Protein AF-A0A9D6ACG7-F1 (afdb_monomer_lite)

Structure (mmCIF, N/CA/C/O backbone):
data_AF-A0A9D6ACG7-F1
#
_entry.id   AF-A0A9D6ACG7-F1
#
loop_
_atom_site.group_PDB
_atom_site.id
_atom_site.type_symbol
_atom_site.label_atom_id
_atom_site.label_alt_id
_atom_site.label_comp_id
_atom_site.label_asym_id
_atom_site.label_entity_id
_atom_site.label_seq_id
_atom_site.pdbx_PDB_ins_code
_atom_site.Cartn_x
_atom_site.Cartn_y
_atom_site.Cartn_z
_atom_site.occupancy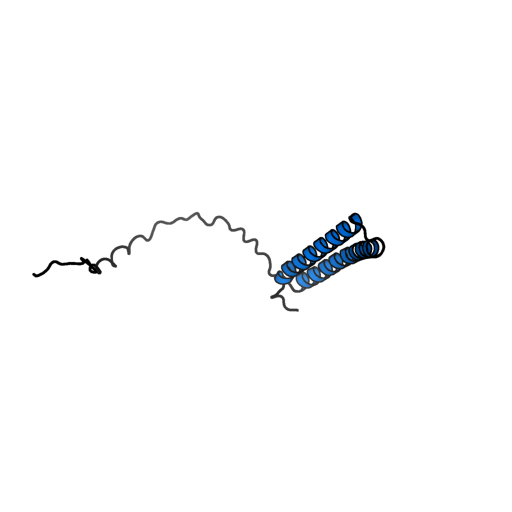
_atom_site.B_iso_or_equiv
_atom_site.auth_seq_id
_atom_site.auth_comp_id
_atom_site.auth_asym_id
_atom_site.auth_atom_id
_atom_site.pdbx_PDB_model_num
ATOM 1 N N . MET A 1 1 ? -29.390 -81.406 21.665 1.00 41.28 1 MET A N 1
ATOM 2 C CA . MET A 1 1 ? -28.465 -81.251 22.812 1.00 41.28 1 MET A CA 1
ATOM 3 C C . MET A 1 1 ? -28.147 -79.759 22.958 1.00 41.28 1 MET A C 1
ATOM 5 O O . MET A 1 1 ? -27.426 -79.223 22.140 1.00 41.28 1 MET A O 1
ATOM 9 N N . ARG A 1 2 ? -29.037 -78.987 23.598 1.00 39.97 2 ARG A N 1
ATOM 10 C CA . ARG A 1 2 ? -28.860 -78.341 24.919 1.00 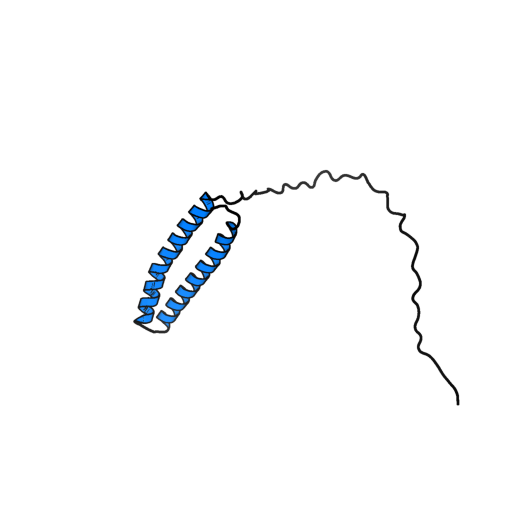39.97 2 ARG A CA 1
ATOM 11 C C . ARG A 1 2 ? -27.517 -77.602 25.125 1.00 39.97 2 ARG A C 1
ATOM 13 O O . ARG A 1 2 ? -26.528 -78.237 25.443 1.00 39.97 2 ARG A O 1
ATOM 20 N N . LEU A 1 3 ? -27.628 -76.263 25.071 1.00 39.66 3 LEU A N 1
ATOM 21 C CA . LEU A 1 3 ? -27.094 -75.232 25.989 1.00 39.66 3 LEU A CA 1
ATOM 22 C C . LEU A 1 3 ? -25.574 -75.112 26.204 1.00 39.66 3 LEU A C 1
ATOM 24 O O . LEU A 1 3 ? -24.979 -76.000 26.791 1.00 39.66 3 LEU A O 1
ATOM 28 N N . SER A 1 4 ? -25.032 -73.905 25.979 1.00 43.06 4 SER A N 1
ATOM 29 C CA . SER A 1 4 ? -24.487 -73.024 27.045 1.00 43.06 4 SER A CA 1
ATOM 30 C C . SER A 1 4 ? -24.052 -71.676 26.426 1.00 43.06 4 SER A C 1
ATOM 32 O O . SER A 1 4 ? -23.217 -71.677 25.535 1.00 43.06 4 SER A O 1
ATOM 34 N N . ARG A 1 5 ? -24.769 -70.550 26.619 1.00 48.09 5 ARG A N 1
ATOM 35 C CA . ARG A 1 5 ? -24.681 -69.553 27.726 1.00 48.09 5 ARG A CA 1
ATOM 36 C C . ARG A 1 5 ? -23.285 -68.905 27.827 1.00 48.09 5 ARG A C 1
ATOM 38 O O . ARG A 1 5 ? -22.304 -69.620 27.862 1.00 48.09 5 ARG A O 1
ATOM 45 N N . LYS A 1 6 ? -23.095 -67.593 27.985 1.00 43.31 6 LYS A N 1
ATOM 46 C CA . LYS A 1 6 ? -23.964 -66.421 28.175 1.00 43.31 6 LYS A CA 1
ATOM 47 C C . LYS A 1 6 ? -23.055 -65.188 28.018 1.00 43.31 6 LYS A C 1
ATOM 49 O O . LYS A 1 6 ? -21.943 -65.194 28.534 1.00 43.31 6 LYS A O 1
ATOM 54 N N . SER A 1 7 ? -23.567 -64.138 27.379 1.00 43.81 7 SER A N 1
ATOM 55 C CA . SER A 1 7 ? -23.065 -62.766 27.516 1.00 43.81 7 SER A CA 1
ATOM 56 C C . SER A 1 7 ? -23.215 -62.306 28.973 1.00 43.81 7 SER A C 1
ATOM 58 O O . SER A 1 7 ? -24.253 -62.565 29.592 1.00 43.81 7 SER A O 1
ATOM 60 N N . ALA A 1 8 ? -22.189 -61.660 29.527 1.00 44.25 8 ALA A N 1
ATOM 61 C CA . ALA A 1 8 ? -22.201 -61.104 30.875 1.00 44.25 8 ALA A CA 1
ATOM 62 C C . ALA A 1 8 ? -22.055 -59.579 30.809 1.00 44.25 8 ALA A C 1
ATOM 64 O O . ALA A 1 8 ? -20.957 -59.034 30.826 1.00 44.25 8 ALA A O 1
ATOM 65 N N . ALA A 1 9 ? -23.204 -58.906 30.756 1.00 46.22 9 ALA A N 1
ATOM 66 C CA . ALA A 1 9 ? -23.354 -57.524 31.183 1.00 46.22 9 ALA A CA 1
ATOM 67 C C . ALA A 1 9 ? -23.308 -57.453 32.723 1.00 46.22 9 ALA A C 1
ATOM 69 O O . ALA A 1 9 ? -23.928 -58.273 33.405 1.00 46.22 9 ALA A O 1
ATOM 70 N N . LYS A 1 10 ? -22.595 -56.467 33.276 1.00 40.97 10 LYS A N 1
ATOM 71 C CA . LYS A 1 10 ? -22.599 -56.097 34.703 1.00 40.97 10 LYS A CA 1
ATOM 72 C C . LYS A 1 10 ? -22.091 -54.651 34.792 1.00 40.97 10 LYS A C 1
ATOM 74 O O . LYS A 1 10 ? -21.072 -54.364 34.187 1.00 40.97 10 LYS A O 1
ATOM 79 N N . SER A 1 11 ? -22.671 -53.677 35.486 1.00 39.00 11 SER A N 1
ATOM 80 C CA . SER A 1 11 ? -23.894 -53.537 36.281 1.00 39.00 11 SER A CA 1
ATOM 81 C C . SER A 1 11 ? -24.020 -52.032 36.560 1.00 39.00 11 SER A C 1
ATOM 83 O O . SER A 1 11 ? -23.124 -51.463 37.179 1.00 39.00 11 SER A O 1
ATOM 85 N N . VAL A 1 12 ? -25.111 -51.393 36.136 1.00 49.72 12 VAL A N 1
ATOM 86 C CA . VAL A 1 12 ? -25.518 -50.061 36.618 1.00 49.72 12 VAL A CA 1
ATOM 87 C C . VAL A 1 12 ? -25.982 -50.214 38.066 1.00 49.72 12 VAL A C 1
ATOM 89 O O . VAL A 1 12 ? -26.816 -51.070 38.346 1.00 49.72 12 VAL A O 1
ATOM 92 N N . GLY A 1 13 ? -25.445 -49.417 38.990 1.00 44.84 13 GLY A N 1
ATOM 93 C CA . GLY A 1 13 ? -25.946 -49.383 40.366 1.00 44.84 13 GLY A CA 1
ATOM 94 C C . GLY A 1 13 ? -24.921 -48.911 41.386 1.00 44.84 13 GLY A C 1
ATOM 95 O O . GLY A 1 13 ? -24.256 -49.738 42.004 1.00 44.84 13 GLY A O 1
ATOM 96 N N . LYS A 1 14 ? -24.818 -47.588 41.561 1.00 39.62 14 LYS A N 1
ATOM 97 C CA . LYS A 1 14 ? -24.414 -46.912 42.809 1.00 39.62 14 LYS A CA 1
ATOM 98 C C . LYS A 1 14 ? -24.521 -45.394 42.627 1.00 39.62 14 LYS A C 1
ATOM 100 O O . LYS A 1 14 ? -23.540 -44.700 42.394 1.00 39.62 14 LYS A O 1
ATOM 105 N N . THR A 1 15 ? -25.742 -44.883 42.705 1.00 49.72 15 THR A N 1
ATOM 106 C CA . THR A 1 15 ? -26.009 -43.478 43.035 1.00 49.72 15 THR A CA 1
ATOM 107 C C . THR A 1 15 ? -26.336 -43.377 44.524 1.00 49.72 15 THR A C 1
ATOM 109 O O . THR A 1 15 ? -26.904 -44.316 45.078 1.00 49.72 15 THR A O 1
ATOM 112 N N . ALA A 1 16 ? -26.056 -42.205 45.101 1.00 49.69 16 ALA A N 1
ATOM 113 C CA . ALA A 1 16 ? -26.478 -41.706 46.417 1.00 49.69 16 ALA A CA 1
ATOM 114 C C . ALA A 1 16 ? -25.540 -41.979 47.609 1.00 49.69 16 ALA A C 1
ATOM 116 O O . ALA A 1 16 ? -25.670 -42.989 48.289 1.00 49.69 16 ALA A O 1
ATOM 117 N N . ALA A 1 17 ? -24.643 -41.020 47.889 1.00 42.75 17 ALA A N 1
ATOM 118 C CA . ALA A 1 17 ? -24.434 -40.428 49.223 1.00 42.75 17 ALA A CA 1
ATOM 119 C C . ALA A 1 17 ? -23.190 -39.514 49.231 1.00 42.75 17 ALA A C 1
ATOM 121 O O . ALA A 1 17 ? -22.074 -40.020 49.294 1.00 42.75 17 ALA A O 1
ATOM 122 N N . SER A 1 18 ? -23.382 -38.188 49.181 1.00 45.66 18 SER A N 1
ATOM 123 C CA . SER A 1 18 ? -22.551 -37.153 49.849 1.00 45.66 18 SER A CA 1
ATOM 124 C C . SER A 1 18 ? -22.696 -35.801 49.148 1.00 45.66 18 SER A C 1
ATOM 126 O O . SER A 1 18 ? -21.893 -35.450 48.292 1.00 45.66 18 SER A O 1
ATOM 128 N N . ILE A 1 19 ? -23.723 -35.030 49.519 1.00 55.53 19 ILE A N 1
ATOM 129 C CA . ILE A 1 19 ? -23.879 -33.615 49.120 1.00 55.53 19 ILE A CA 1
ATOM 130 C C . ILE A 1 19 ? -23.956 -32.701 50.365 1.00 55.53 19 ILE A C 1
ATOM 132 O O . ILE A 1 19 ? -24.560 -31.641 50.315 1.00 55.53 19 ILE A O 1
ATOM 136 N N . ILE A 1 20 ? -23.388 -33.079 51.523 1.00 55.44 20 ILE A N 1
ATOM 137 C CA . ILE A 1 20 ? -23.512 -32.259 52.757 1.00 55.44 20 ILE A CA 1
ATOM 138 C C . ILE A 1 20 ? -22.210 -32.195 53.576 1.00 55.44 20 ILE A C 1
ATOM 140 O O . ILE A 1 20 ? -22.240 -32.279 54.796 1.00 55.44 20 ILE A O 1
ATOM 144 N N . ALA A 1 21 ? -21.034 -32.076 52.953 1.00 50.38 21 ALA A N 1
ATOM 145 C CA . ALA A 1 21 ? -19.791 -32.107 53.739 1.00 50.38 21 ALA A CA 1
ATOM 146 C C . ALA A 1 21 ? -18.653 -31.197 53.265 1.00 50.38 21 ALA A C 1
ATOM 148 O O . ALA A 1 21 ? -17.500 -31.548 53.474 1.00 50.38 21 ALA A O 1
ATOM 149 N N . LEU A 1 22 ? -18.925 -30.029 52.670 1.00 44.31 22 LEU A N 1
ATOM 150 C CA . LEU A 1 22 ? -17.862 -29.020 52.518 1.00 44.31 22 LEU A CA 1
ATOM 151 C C . LEU A 1 22 ? -18.386 -27.574 52.536 1.00 44.31 22 LEU A C 1
ATOM 153 O O . LEU A 1 22 ? -17.997 -26.735 51.733 1.00 44.31 22 LEU A O 1
ATOM 157 N N . ALA A 1 23 ? -19.285 -27.286 53.477 1.00 54.16 23 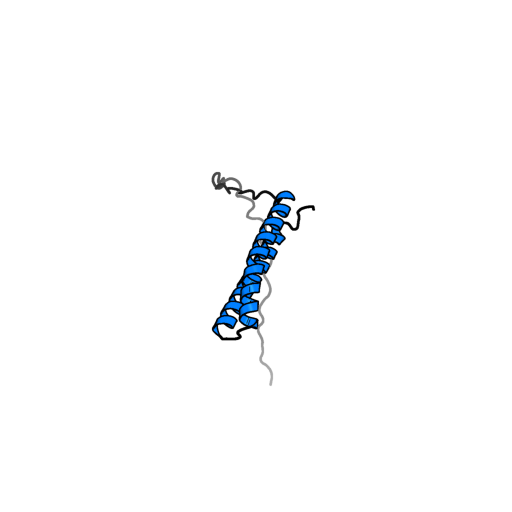ALA A N 1
ATOM 158 C CA . ALA A 1 23 ? -19.670 -25.930 53.864 1.00 54.16 23 ALA A CA 1
ATOM 159 C C . ALA A 1 23 ? -18.931 -25.540 55.156 1.00 54.16 23 ALA A C 1
ATOM 161 O O . ALA A 1 23 ? -19.542 -25.438 56.211 1.00 54.16 23 ALA A O 1
ATOM 162 N N . ALA A 1 24 ? -17.605 -25.409 55.087 1.00 53.97 24 ALA A N 1
ATOM 163 C CA . ALA A 1 24 ? -16.781 -24.755 56.106 1.00 53.97 24 ALA A CA 1
ATOM 164 C C . ALA A 1 24 ? -15.338 -24.674 55.597 1.00 53.97 24 ALA A C 1
ATOM 166 O O . ALA A 1 24 ? -14.635 -25.671 55.655 1.00 53.97 24 ALA A O 1
ATOM 167 N N . ILE A 1 25 ? -14.941 -23.519 55.057 1.00 57.34 25 ILE A N 1
ATOM 168 C CA . ILE A 1 25 ? -13.622 -22.860 55.166 1.00 57.34 25 ILE A CA 1
ATOM 169 C C . ILE A 1 25 ? -13.832 -21.495 54.489 1.00 57.34 25 ILE A C 1
ATOM 171 O O . ILE A 1 25 ? -13.574 -21.282 53.309 1.00 57.34 25 ILE A O 1
ATOM 175 N N . THR A 1 26 ? -14.414 -20.570 55.243 1.00 59.50 26 THR A N 1
ATOM 176 C CA . THR A 1 26 ? -14.279 -19.132 55.007 1.00 59.50 26 THR A CA 1
ATOM 177 C C . THR A 1 26 ? -13.419 -18.598 56.145 1.00 59.50 26 THR A C 1
ATOM 179 O O . THR A 1 26 ? -13.632 -19.010 57.282 1.00 59.50 26 THR A O 1
ATOM 182 N N . LEU A 1 27 ? -12.524 -17.658 55.827 1.00 54.34 27 LEU A N 1
ATOM 183 C CA . LEU A 1 27 ? -11.540 -16.968 56.683 1.00 54.34 27 LEU A CA 1
ATOM 184 C C . LEU A 1 27 ? -10.102 -17.520 56.631 1.00 54.34 27 LEU A C 1
ATOM 186 O O . LEU A 1 27 ? -9.548 -17.981 57.622 1.00 54.34 27 LEU A O 1
ATOM 190 N N . ALA A 1 28 ? -9.450 -17.333 55.483 1.00 50.06 28 ALA A N 1
ATOM 191 C CA . ALA A 1 28 ? -8.034 -16.969 55.448 1.00 50.06 28 ALA A CA 1
ATOM 192 C C . ALA A 1 28 ? -7.817 -16.024 54.258 1.00 50.06 28 ALA A C 1
ATOM 194 O O . ALA A 1 28 ? -7.976 -16.408 53.103 1.00 50.06 28 ALA A O 1
ATOM 195 N N . ALA A 1 29 ? -7.555 -14.754 54.556 1.00 50.50 29 ALA A N 1
ATOM 196 C CA . ALA A 1 29 ? -7.304 -13.719 53.567 1.00 50.50 29 ALA A CA 1
ATOM 197 C C . ALA A 1 29 ? -6.019 -13.997 52.770 1.00 50.50 29 ALA A C 1
ATOM 199 O O . ALA A 1 29 ? -5.005 -14.360 53.367 1.00 50.50 29 ALA A O 1
ATOM 200 N N . PRO A 1 30 ? -6.001 -13.637 51.479 1.00 50.12 30 PRO A N 1
ATOM 201 C CA . PRO A 1 30 ? -4.870 -12.945 50.908 1.00 50.12 30 PRO A CA 1
ATOM 202 C C . PRO A 1 30 ? -5.305 -11.502 50.635 1.00 50.12 30 PRO A C 1
ATOM 204 O O . PRO A 1 30 ? -5.838 -11.163 49.581 1.00 50.12 30 PRO A O 1
ATOM 207 N N . ALA A 1 31 ? -5.041 -10.622 51.603 1.00 55.03 31 ALA A N 1
ATOM 208 C CA . ALA A 1 31 ? -4.500 -9.326 51.216 1.00 55.03 31 ALA A CA 1
ATOM 209 C C . ALA A 1 31 ? -3.215 -9.618 50.412 1.00 55.03 31 ALA A C 1
ATOM 211 O O . ALA A 1 31 ? -2.518 -10.573 50.741 1.00 55.03 31 ALA A O 1
ATOM 212 N N . TYR A 1 32 ? -2.927 -8.832 49.372 1.00 55.47 32 TYR A N 1
ATOM 213 C CA . TYR A 1 32 ? -1.824 -9.005 48.404 1.00 55.47 32 TYR A CA 1
ATOM 214 C C . TYR A 1 32 ? -2.106 -9.928 47.204 1.00 55.47 32 TYR A C 1
ATOM 216 O O . TYR A 1 32 ? -1.461 -10.953 47.023 1.00 55.47 32 TYR A O 1
ATOM 224 N N . ALA A 1 33 ? -3.008 -9.504 46.316 1.00 51.03 33 ALA A N 1
ATOM 225 C CA . ALA A 1 33 ? -2.886 -9.773 44.876 1.00 51.03 33 ALA A CA 1
ATOM 226 C C . ALA A 1 33 ? -3.693 -8.763 44.037 1.00 51.03 33 ALA A C 1
ATOM 228 O O . ALA A 1 33 ? -4.337 -9.131 43.063 1.00 51.03 33 ALA A O 1
ATOM 229 N N . GLN A 1 34 ? -3.670 -7.475 44.397 1.00 49.78 34 GLN A N 1
ATOM 230 C CA . GLN A 1 34 ? -3.965 -6.425 43.420 1.00 49.78 34 GLN A CA 1
ATOM 231 C C . GLN A 1 34 ? -2.625 -5.916 42.899 1.00 49.78 34 GLN A C 1
ATOM 233 O O . GLN A 1 34 ? -2.188 -4.804 43.185 1.00 49.78 34 GLN A O 1
ATOM 238 N N . THR A 1 35 ? -1.923 -6.802 42.193 1.00 46.66 35 THR A N 1
ATOM 239 C CA . THR A 1 35 ? -0.894 -6.403 41.239 1.00 46.66 35 THR A CA 1
ATOM 240 C C . THR A 1 35 ? -1.591 -5.426 40.313 1.00 46.66 35 THR A C 1
ATOM 242 O O . THR A 1 35 ? -2.580 -5.794 39.681 1.00 46.66 35 THR A O 1
ATOM 245 N N . GLY A 1 36 ? -1.158 -4.167 40.341 1.00 49.94 36 GLY A N 1
ATOM 246 C CA . GLY A 1 36 ? -1.756 -3.106 39.555 1.00 49.94 36 GLY A CA 1
ATOM 247 C C . GLY A 1 36 ? -1.867 -3.549 38.107 1.00 49.94 36 GLY A C 1
ATOM 248 O O . GLY A 1 36 ? -0.881 -3.566 37.376 1.00 49.94 36 GLY A O 1
ATOM 249 N N . SER A 1 37 ? -3.083 -3.888 37.686 1.00 45.62 37 SER A N 1
ATOM 250 C CA . SER A 1 37 ? -3.462 -3.668 36.311 1.00 45.62 37 SER A CA 1
ATOM 251 C C . SER A 1 37 ? -3.366 -2.161 36.149 1.00 45.62 37 SER A C 1
ATOM 253 O O . SER A 1 37 ? -4.274 -1.434 36.560 1.00 45.62 37 SER A O 1
ATOM 255 N N . SER A 1 38 ? -2.244 -1.686 35.611 1.00 47.16 38 SER A N 1
ATOM 256 C CA . SER A 1 38 ? -2.255 -0.465 34.826 1.00 47.16 38 SER A CA 1
ATOM 257 C C . SER A 1 38 ? -3.308 -0.696 33.753 1.00 47.16 38 SER A C 1
ATOM 259 O O . SER A 1 38 ? -3.038 -1.260 32.697 1.00 47.16 38 SER A O 1
ATOM 261 N N . GLN A 1 39 ? -4.548 -0.352 34.094 1.00 45.31 39 GLN A N 1
ATOM 262 C CA . GLN A 1 39 ? -5.599 -0.045 33.156 1.00 45.31 39 GLN A CA 1
ATOM 263 C C . GLN A 1 39 ? -5.033 1.145 32.393 1.00 45.31 39 GLN A C 1
ATOM 265 O O . GLN A 1 39 ? -5.171 2.295 32.806 1.00 45.31 39 GLN A O 1
ATOM 270 N N . ASN A 1 40 ? -4.289 0.859 31.327 1.00 50.22 40 ASN A N 1
ATOM 271 C CA . ASN A 1 40 ? -4.186 1.808 30.248 1.00 50.22 40 ASN A CA 1
ATOM 272 C C . ASN A 1 40 ? -5.598 1.833 29.673 1.00 50.22 40 ASN A C 1
ATOM 274 O O . ASN A 1 40 ? -5.944 1.012 28.828 1.00 50.22 40 ASN A O 1
ATOM 278 N N . SER A 1 41 ? -6.456 2.657 30.271 1.00 53.72 41 SER A N 1
ATOM 279 C CA . SER A 1 41 ? -7.768 2.949 29.733 1.00 53.72 41 SER A CA 1
ATOM 280 C C . SER A 1 41 ? -7.501 3.639 28.406 1.00 53.72 41 SER A C 1
ATOM 282 O O . SER A 1 41 ? -7.308 4.853 28.373 1.00 53.72 41 SER A O 1
ATOM 284 N N . GLU A 1 42 ? -7.386 2.865 27.325 1.00 65.94 42 GLU A N 1
ATOM 285 C CA . GLU A 1 42 ? -7.500 3.419 25.985 1.00 65.94 42 GLU A CA 1
ATOM 286 C C . GLU A 1 42 ? -8.829 4.162 25.970 1.00 65.94 42 GLU A C 1
ATOM 288 O O . GLU A 1 42 ? -9.895 3.576 26.177 1.00 65.94 42 GLU A O 1
ATOM 293 N N . ALA A 1 43 ? -8.743 5.487 25.864 1.00 77.31 43 ALA A N 1
ATOM 294 C CA . ALA A 1 43 ? -9.919 6.321 25.778 1.00 77.31 43 ALA A CA 1
ATOM 295 C C . ALA A 1 43 ? -10.753 5.839 24.588 1.00 77.31 43 ALA A C 1
ATOM 297 O O . ALA A 1 43 ? -10.208 5.555 23.519 1.00 77.31 43 ALA A O 1
ATOM 298 N N . THR A 1 44 ? -12.069 5.733 24.781 1.00 87.81 44 THR A N 1
ATOM 299 C CA . THR A 1 44 ? -12.989 5.430 23.686 1.00 87.81 44 THR A CA 1
ATOM 300 C C . THR A 1 44 ? -12.739 6.425 22.548 1.00 87.81 44 THR A C 1
ATOM 302 O O . THR A 1 44 ? -12.771 7.630 22.816 1.00 87.81 44 THR A O 1
ATOM 305 N N . PRO A 1 45 ? -12.491 5.961 21.307 1.00 92.31 45 PRO A N 1
ATOM 306 C CA . PRO A 1 45 ? -12.231 6.848 20.181 1.00 92.31 45 PRO A CA 1
ATOM 307 C C . PRO A 1 45 ? -13.341 7.885 20.005 1.00 92.31 45 PRO A C 1
ATOM 309 O O . PRO A 1 45 ? -14.525 7.571 20.138 1.00 92.31 45 PRO A O 1
ATOM 312 N N . THR A 1 46 ? -12.964 9.125 19.709 1.00 94.88 46 THR A N 1
ATOM 313 C CA . THR A 1 46 ? -13.904 10.234 19.515 1.00 94.88 46 THR A CA 1
ATOM 314 C C . THR A 1 46 ? -14.197 10.485 18.033 1.00 94.88 46 THR A C 1
ATOM 316 O O . THR A 1 46 ? -13.511 9.983 17.139 1.00 94.88 46 THR A O 1
ATOM 319 N N . ALA A 1 47 ? -15.202 11.321 17.752 1.00 95.12 47 ALA A N 1
ATOM 320 C CA . ALA A 1 47 ? -15.489 11.789 16.392 1.00 95.12 47 ALA A CA 1
ATOM 321 C C . ALA A 1 47 ? -14.331 12.603 15.788 1.00 95.12 47 ALA A C 1
ATOM 323 O O . ALA A 1 47 ? -14.136 12.596 14.573 1.00 95.12 47 ALA A O 1
ATOM 324 N N . GLU A 1 48 ? -13.549 13.300 16.615 1.00 95.62 48 GLU A N 1
ATOM 325 C CA . GLU A 1 48 ? -12.360 14.023 16.159 1.00 95.62 48 GLU A CA 1
ATOM 326 C C . GLU A 1 48 ? -11.232 13.056 15.780 1.00 95.62 48 GLU A C 1
ATOM 328 O O . GLU A 1 48 ? -10.629 13.214 14.717 1.00 95.62 48 GLU A O 1
ATOM 333 N N . ASP A 1 49 ? -11.022 11.997 16.570 1.00 95.44 49 ASP A N 1
ATOM 334 C CA . ASP A 1 49 ? -10.049 10.946 16.250 1.00 95.44 49 ASP A CA 1
ATOM 335 C C . ASP A 1 49 ? -10.393 10.240 14.934 1.00 95.44 49 ASP A C 1
ATOM 337 O O . ASP A 1 49 ? -9.508 9.995 14.116 1.00 95.44 49 ASP A O 1
ATOM 341 N N . ALA A 1 50 ? -11.679 9.960 14.697 1.00 96.62 50 ALA A N 1
ATOM 342 C CA . ALA A 1 50 ? -12.146 9.362 13.449 1.00 96.62 50 ALA A CA 1
ATOM 343 C C . ALA A 1 50 ? -11.876 10.276 12.240 1.00 96.62 50 ALA A C 1
ATOM 345 O O . ALA A 1 50 ? -11.364 9.820 11.217 1.00 96.62 50 ALA A O 1
ATOM 346 N N . LYS A 1 51 ? -12.156 11.583 12.357 1.00 96.88 51 LYS A N 1
ATOM 347 C CA . LYS A 1 51 ? -11.867 12.570 11.297 1.00 96.88 51 LYS A CA 1
ATOM 348 C C . LYS A 1 51 ? -10.375 12.659 11.001 1.00 96.88 51 LYS A C 1
ATOM 350 O O . LYS A 1 51 ? -9.981 12.695 9.836 1.00 96.88 51 LYS A O 1
ATOM 355 N N . LYS A 1 52 ? -9.547 12.669 12.046 1.00 97.50 52 LYS A N 1
ATOM 356 C CA . LYS A 1 52 ? -8.091 12.675 11.910 1.00 97.50 52 LYS A CA 1
ATOM 357 C C . LYS A 1 52 ? -7.593 11.409 11.214 1.00 97.50 52 LYS A C 1
ATOM 359 O O . LYS A 1 52 ? -6.816 11.511 10.270 1.00 97.50 52 LYS A O 1
ATOM 364 N N . PHE A 1 53 ? -8.087 10.242 11.625 1.00 97.50 53 PHE A N 1
ATOM 365 C CA . PHE A 1 53 ? -7.765 8.966 10.991 1.00 97.50 53 PHE A CA 1
ATOM 366 C C . PHE A 1 53 ? -8.094 8.964 9.495 1.00 97.50 53 PHE A C 1
ATOM 368 O O . PHE A 1 53 ? -7.254 8.553 8.692 1.00 97.50 53 PHE A O 1
ATOM 375 N N . VAL A 1 54 ? -9.281 9.448 9.110 1.00 97.81 54 VAL A N 1
ATOM 376 C CA . VAL A 1 54 ? -9.675 9.550 7.696 1.00 97.81 54 VAL A CA 1
ATOM 377 C C . VAL A 1 54 ? -8.698 10.443 6.938 1.00 97.81 54 VAL A C 1
ATOM 379 O O . VAL A 1 54 ? -8.115 9.994 5.956 1.00 97.81 54 VAL A O 1
ATOM 382 N N . ALA A 1 55 ? -8.439 11.657 7.432 1.00 98.56 55 ALA A N 1
ATOM 383 C CA . ALA A 1 55 ? -7.547 12.603 6.765 1.00 98.56 55 ALA A CA 1
ATOM 384 C C . ALA A 1 55 ? -6.116 12.056 6.589 1.00 98.56 55 ALA A C 1
ATOM 386 O O . ALA A 1 55 ? -5.505 12.207 5.529 1.00 98.56 55 ALA A O 1
ATOM 387 N N . GLU A 1 56 ? -5.570 11.394 7.612 1.00 98.31 56 GLU A N 1
ATOM 388 C CA . GLU A 1 56 ? -4.235 10.790 7.554 1.00 98.31 56 GLU A CA 1
ATOM 389 C C . GLU A 1 56 ? -4.186 9.583 6.607 1.00 98.31 56 GLU A C 1
ATOM 391 O O . GLU A 1 56 ? -3.233 9.436 5.834 1.00 98.31 56 GLU A O 1
ATOM 396 N N . THR A 1 57 ? -5.222 8.739 6.629 1.00 98.56 57 THR A N 1
ATOM 397 C CA . THR A 1 57 ? -5.329 7.556 5.764 1.00 98.56 57 THR A CA 1
ATOM 398 C C . THR A 1 57 ? -5.468 7.956 4.303 1.00 98.56 57 THR A C 1
ATOM 400 O O . THR A 1 57 ? -4.739 7.432 3.461 1.00 98.56 57 THR A O 1
ATOM 403 N N . GLU A 1 58 ? -6.339 8.919 3.999 1.00 98.38 58 GLU A N 1
ATOM 404 C CA . GLU A 1 58 ? -6.518 9.462 2.652 1.00 98.38 58 GLU A CA 1
ATOM 405 C C . GLU A 1 58 ? -5.219 10.061 2.125 1.00 98.38 58 GLU A C 1
ATOM 407 O O . GLU A 1 58 ? -4.808 9.743 1.010 1.00 98.38 58 GLU A O 1
ATOM 412 N N . LYS A 1 59 ? -4.516 10.856 2.942 1.00 98.50 59 LYS A N 1
ATOM 413 C CA . LYS A 1 59 ? -3.219 11.410 2.550 1.00 98.50 59 LYS A CA 1
ATOM 414 C C . LYS A 1 59 ? -2.215 10.302 2.219 1.00 98.50 59 LYS A C 1
ATOM 416 O O . LYS A 1 59 ? -1.559 10.357 1.182 1.00 98.50 59 LYS A O 1
ATOM 421 N N . LYS A 1 60 ? -2.089 9.291 3.081 1.00 98.12 60 LYS A N 1
ATOM 422 C CA . LYS A 1 60 ? -1.144 8.185 2.877 1.00 98.12 60 LYS A CA 1
ATOM 423 C C . LYS A 1 60 ? -1.481 7.365 1.629 1.00 98.12 60 LYS A C 1
ATOM 425 O O . LYS A 1 60 ? -0.581 7.028 0.861 1.00 98.12 60 LYS A O 1
ATOM 430 N N . MET A 1 61 ? -2.760 7.053 1.425 1.00 98.25 61 MET A N 1
ATOM 431 C CA . MET A 1 61 ? -3.229 6.333 0.240 1.00 98.25 61 MET A CA 1
ATOM 432 C C . MET A 1 61 ? -3.030 7.151 -1.032 1.00 98.25 61 MET A C 1
ATOM 434 O O . MET A 1 61 ? -2.653 6.588 -2.057 1.00 98.25 61 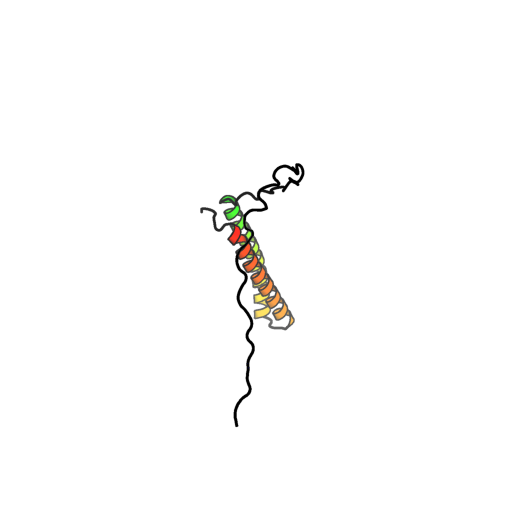MET A O 1
ATOM 438 N N . PHE A 1 62 ? -3.224 8.469 -0.966 1.00 98.44 62 PHE A N 1
ATOM 439 C CA . PHE A 1 62 ? -2.954 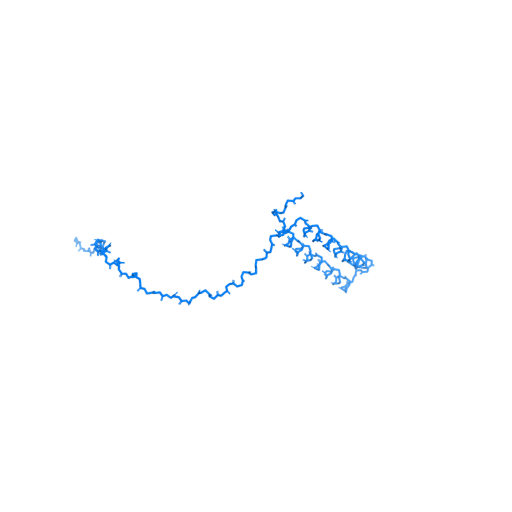9.365 -2.080 1.00 98.44 62 PHE A CA 1
ATOM 440 C C . PHE A 1 62 ? -1.469 9.363 -2.454 1.00 98.44 62 PHE A C 1
ATOM 442 O O . PHE A 1 62 ? -1.146 9.109 -3.615 1.00 98.44 62 PHE A O 1
ATOM 449 N N . ASP A 1 63 ? -0.576 9.561 -1.480 1.00 98.06 63 ASP A N 1
ATOM 450 C CA . ASP A 1 63 ? 0.875 9.559 -1.704 1.00 98.06 63 ASP A CA 1
ATOM 451 C C . ASP A 1 63 ? 1.327 8.234 -2.353 1.00 98.06 63 ASP A C 1
ATOM 453 O O . ASP A 1 63 ? 2.009 8.239 -3.377 1.00 98.06 63 ASP A O 1
ATOM 457 N N . TYR A 1 64 ? 0.854 7.095 -1.830 1.00 98.56 64 TYR A N 1
ATOM 458 C CA . TYR A 1 64 ? 1.084 5.780 -2.438 1.00 98.56 64 TYR A CA 1
ATOM 459 C C . TYR A 1 64 ? 0.528 5.682 -3.867 1.00 98.56 64 TYR A C 1
ATOM 461 O O . TYR A 1 64 ? 1.207 5.171 -4.757 1.00 98.56 64 TYR A O 1
ATOM 469 N N . SER A 1 65 ? -0.696 6.164 -4.107 1.00 98.56 65 SER A N 1
ATOM 470 C CA . SER A 1 65 ? -1.371 6.011 -5.401 1.00 98.56 65 SER A CA 1
ATOM 471 C C . SER A 1 65 ? -0.611 6.682 -6.543 1.00 98.56 65 SER A C 1
ATOM 473 O O . SER A 1 65 ? -0.594 6.155 -7.657 1.00 98.56 65 SER A O 1
ATOM 475 N N . VAL A 1 66 ? 0.057 7.808 -6.274 1.00 98.50 66 VAL A N 1
ATOM 476 C CA . VAL A 1 66 ? 0.857 8.532 -7.266 1.00 98.50 66 VAL A CA 1
ATOM 477 C C . VAL A 1 66 ? 2.051 7.688 -7.705 1.00 98.50 66 VAL A C 1
ATOM 479 O O . VAL A 1 66 ? 2.288 7.529 -8.905 1.00 98.50 66 VAL A O 1
ATOM 482 N N . ASP A 1 67 ? 2.780 7.107 -6.754 1.00 98.06 67 ASP A N 1
ATOM 483 C CA . ASP A 1 67 ? 3.953 6.287 -7.055 1.00 98.06 67 ASP A CA 1
ATOM 484 C C . ASP A 1 67 ? 3.568 4.938 -7.666 1.00 98.06 67 ASP A C 1
ATOM 486 O O . ASP A 1 67 ? 4.140 4.541 -8.683 1.00 98.06 67 ASP A O 1
ATOM 490 N N . ALA A 1 68 ? 2.531 4.283 -7.139 1.00 98.81 68 ALA A N 1
ATOM 491 C CA . ALA A 1 68 ? 1.988 3.061 -7.722 1.00 98.81 68 ALA A CA 1
ATOM 492 C C . ALA A 1 68 ? 1.540 3.284 -9.175 1.00 98.81 68 ALA A C 1
ATOM 494 O O . ALA A 1 68 ? 1.868 2.486 -10.050 1.00 98.81 68 ALA A O 1
ATOM 495 N N . SER A 1 69 ? 0.866 4.402 -9.469 1.00 98.81 69 SER A N 1
ATOM 496 C CA . SER A 1 69 ? 0.435 4.738 -10.834 1.00 98.81 69 SER A CA 1
ATOM 497 C C . SER A 1 69 ? 1.612 4.888 -11.797 1.00 98.81 69 SER A C 1
ATOM 499 O O . SER A 1 69 ? 1.531 4.444 -12.940 1.00 98.81 69 SER A O 1
ATOM 501 N N . ARG A 1 70 ? 2.730 5.470 -11.344 1.00 98.69 70 ARG A N 1
ATOM 502 C CA . ARG A 1 70 ? 3.957 5.564 -12.152 1.00 98.69 70 ARG A CA 1
ATOM 503 C C . ARG A 1 70 ? 4.536 4.183 -12.439 1.00 98.69 70 ARG A C 1
ATOM 505 O O . ARG A 1 70 ? 4.896 3.916 -13.582 1.00 98.69 70 ARG A O 1
ATOM 512 N N . VAL A 1 71 ? 4.590 3.305 -11.437 1.00 98.81 71 VAL A N 1
ATOM 513 C CA . VAL A 1 71 ? 5.063 1.921 -11.605 1.00 98.81 71 VAL A CA 1
ATOM 514 C C . VAL A 1 71 ? 4.187 1.168 -12.606 1.00 98.81 71 VAL A C 1
ATOM 516 O O . VAL A 1 71 ? 4.712 0.591 -13.557 1.00 98.81 71 VAL A O 1
ATOM 519 N N . TYR A 1 72 ? 2.862 1.228 -12.453 1.00 98.81 72 TYR A N 1
ATOM 520 C CA . TYR A 1 72 ? 1.936 0.570 -13.376 1.00 98.81 72 TYR A CA 1
ATOM 521 C C . TYR A 1 72 ? 2.016 1.135 -14.793 1.00 98.81 72 TYR A C 1
ATOM 523 O O . TYR A 1 72 ? 1.947 0.372 -15.755 1.00 98.81 72 TYR A O 1
ATOM 531 N N . TRP A 1 73 ? 2.208 2.446 -14.947 1.00 98.75 73 TRP A N 1
ATOM 532 C CA . TRP A 1 73 ? 2.420 3.054 -16.259 1.00 98.75 73 TRP A CA 1
ATOM 533 C C . TRP A 1 73 ? 3.711 2.559 -16.923 1.00 98.75 73 TRP A C 1
ATOM 535 O O . TRP A 1 73 ? 3.705 2.195 -18.100 1.00 98.75 73 TRP A O 1
ATOM 545 N N . ILE A 1 74 ? 4.817 2.507 -16.172 1.00 98.81 74 ILE A N 1
ATOM 546 C CA . ILE A 1 74 ? 6.097 1.984 -16.670 1.00 98.81 74 ILE A CA 1
ATOM 547 C C . ILE A 1 74 ? 5.934 0.526 -17.098 1.00 98.81 74 ILE A C 1
ATOM 549 O O . ILE A 1 74 ? 6.304 0.185 -18.214 1.00 98.81 74 ILE A O 1
ATOM 553 N N . ASN A 1 75 ? 5.320 -0.315 -16.267 1.00 98.81 75 ASN A N 1
ATOM 554 C CA . ASN A 1 75 ? 5.058 -1.707 -16.621 1.00 98.81 75 ASN A CA 1
ATOM 555 C C . ASN A 1 75 ? 4.163 -1.837 -17.868 1.00 98.81 75 ASN A C 1
ATOM 557 O O . ASN A 1 75 ? 4.493 -2.585 -18.781 1.00 98.81 75 ASN A O 1
ATOM 561 N N . SER A 1 76 ? 3.108 -1.023 -17.979 1.00 98.56 76 SER A N 1
ATOM 562 C CA . SER A 1 76 ? 2.201 -1.024 -19.141 1.00 98.56 76 SER A CA 1
ATOM 563 C C . SER A 1 76 ? 2.876 -0.590 -20.449 1.00 98.56 76 SER A C 1
ATOM 565 O O . SER A 1 76 ? 2.384 -0.907 -21.529 1.00 98.56 76 SER A O 1
ATOM 567 N N . THR A 1 77 ? 3.980 0.157 -20.369 1.00 98.38 77 THR A N 1
ATOM 568 C CA . THR A 1 77 ? 4.741 0.635 -21.537 1.00 98.38 77 THR A CA 1
ATOM 569 C C . THR A 1 77 ? 5.996 -0.196 -21.814 1.00 98.38 77 THR A C 1
ATOM 571 O O . THR A 1 77 ? 6.472 -0.217 -22.948 1.00 98.38 77 THR A O 1
ATOM 574 N N . TYR A 1 78 ? 6.488 -0.926 -20.811 1.00 98.00 78 TYR A N 1
ATOM 575 C CA . TYR A 1 78 ? 7.652 -1.804 -20.868 1.00 98.00 78 TYR A CA 1
ATOM 576 C C . TYR A 1 78 ? 7.369 -3.077 -20.073 1.00 98.00 78 TYR A C 1
ATOM 578 O O . TYR A 1 78 ? 7.727 -3.163 -18.902 1.00 98.00 78 TYR A O 1
ATOM 586 N N . ILE A 1 79 ? 6.740 -4.068 -20.703 1.00 98.12 79 ILE A N 1
ATOM 587 C CA . ILE A 1 79 ? 6.416 -5.347 -20.058 1.00 98.12 79 ILE A CA 1
ATOM 588 C C . ILE A 1 79 ? 7.674 -6.223 -20.059 1.00 98.12 79 ILE A C 1
ATOM 590 O O . ILE A 1 79 ? 8.058 -6.775 -21.092 1.00 98.12 79 ILE A O 1
ATOM 594 N N . THR A 1 80 ? 8.341 -6.298 -18.910 1.00 98.69 80 THR A N 1
ATOM 595 C CA . THR A 1 80 ? 9.528 -7.124 -18.660 1.00 98.69 80 THR A CA 1
ATOM 596 C C . THR A 1 80 ? 9.409 -7.771 -17.284 1.00 98.69 80 THR A C 1
ATOM 598 O O . THR A 1 80 ? 8.676 -7.269 -16.434 1.00 98.69 80 THR A O 1
ATOM 601 N N . ASP A 1 81 ? 10.180 -8.830 -17.026 1.00 98.75 81 ASP A N 1
ATOM 602 C CA . ASP A 1 81 ? 10.186 -9.501 -15.717 1.00 98.75 81 ASP A CA 1
ATOM 603 C C . ASP A 1 81 ? 10.451 -8.518 -14.558 1.00 98.75 81 ASP A C 1
ATOM 605 O O . ASP A 1 81 ? 9.804 -8.586 -13.511 1.00 98.75 81 ASP A O 1
ATOM 609 N N . ASP A 1 82 ? 11.359 -7.557 -14.757 1.00 98.69 82 ASP A N 1
ATOM 610 C CA . ASP A 1 82 ? 11.696 -6.550 -13.748 1.00 98.69 82 ASP A CA 1
ATOM 611 C C . ASP A 1 82 ? 10.534 -5.580 -13.480 1.00 98.69 82 ASP A C 1
ATOM 613 O O . ASP A 1 82 ? 10.244 -5.257 -12.324 1.00 98.69 82 ASP A O 1
ATOM 617 N N . THR A 1 83 ? 9.848 -5.094 -14.522 1.00 98.75 83 THR A N 1
ATOM 618 C CA . THR A 1 83 ? 8.729 -4.157 -14.334 1.00 98.75 83 THR A CA 1
ATOM 619 C C . THR A 1 83 ? 7.477 -4.866 -13.826 1.00 98.75 83 THR A C 1
ATOM 621 O O . THR A 1 83 ? 6.752 -4.273 -13.026 1.00 98.75 83 THR A O 1
ATOM 624 N N . ASP A 1 84 ? 7.254 -6.126 -14.211 1.00 98.75 84 ASP A N 1
ATOM 625 C CA . ASP A 1 84 ? 6.201 -6.983 -13.657 1.00 98.75 84 ASP A CA 1
ATOM 626 C C . ASP A 1 84 ? 6.434 -7.217 -12.160 1.00 98.75 84 ASP A C 1
ATOM 628 O O . ASP A 1 84 ? 5.509 -7.080 -11.357 1.00 98.75 84 ASP A O 1
ATOM 632 N N . ALA A 1 85 ? 7.678 -7.485 -11.744 1.00 98.81 85 ALA A N 1
ATOM 633 C CA . ALA A 1 85 ? 8.026 -7.637 -10.333 1.00 98.81 85 ALA A CA 1
ATOM 634 C C . ALA A 1 85 ? 7.786 -6.346 -9.528 1.00 98.81 85 ALA A C 1
ATOM 636 O O . ALA A 1 85 ? 7.260 -6.393 -8.411 1.00 98.81 85 ALA A O 1
ATOM 637 N N . LEU A 1 86 ? 8.129 -5.181 -10.090 1.00 98.81 86 LEU A N 1
ATOM 638 C CA . LEU A 1 86 ? 7.856 -3.886 -9.459 1.00 98.81 86 LEU A CA 1
ATOM 639 C C . LEU A 1 86 ? 6.352 -3.600 -9.356 1.00 98.81 86 LEU A C 1
ATOM 641 O O . LEU A 1 86 ? 5.890 -3.173 -8.297 1.00 98.81 86 LEU A O 1
ATOM 645 N N . ALA A 1 87 ? 5.582 -3.865 -10.414 1.00 98.81 87 ALA A N 1
ATOM 646 C CA . ALA A 1 87 ? 4.130 -3.703 -10.413 1.00 98.81 87 ALA A CA 1
ATOM 647 C C . ALA A 1 87 ? 3.457 -4.643 -9.403 1.00 98.81 87 ALA A C 1
ATOM 649 O O . ALA A 1 87 ? 2.611 -4.207 -8.619 1.00 98.81 87 ALA A O 1
ATOM 650 N N . ALA A 1 88 ? 3.888 -5.905 -9.341 1.00 98.81 88 ALA A N 1
ATOM 651 C CA . ALA A 1 88 ? 3.411 -6.869 -8.356 1.00 98.81 88 ALA A CA 1
ATOM 652 C C . ALA A 1 88 ? 3.709 -6.413 -6.920 1.00 98.81 88 ALA A C 1
ATOM 654 O O . ALA A 1 88 ? 2.832 -6.473 -6.055 1.00 98.81 88 ALA A O 1
ATOM 655 N N . LYS A 1 89 ? 4.919 -5.898 -6.665 1.00 98.75 89 LYS A N 1
ATOM 656 C CA . LYS A 1 89 ? 5.284 -5.324 -5.365 1.00 98.75 89 LYS A CA 1
ATOM 657 C C . LYS A 1 89 ? 4.384 -4.140 -5.001 1.00 98.75 89 LYS A C 1
ATOM 659 O O . LYS A 1 89 ? 3.838 -4.121 -3.899 1.00 98.75 89 LYS A O 1
ATOM 664 N N . ALA A 1 90 ? 4.182 -3.194 -5.919 1.00 98.75 90 ALA A N 1
ATOM 665 C CA . ALA A 1 90 ? 3.295 -2.055 -5.694 1.00 98.75 90 ALA A CA 1
ATOM 666 C C . ALA A 1 90 ? 1.860 -2.514 -5.380 1.00 98.75 90 ALA A C 1
ATOM 668 O O . ALA A 1 90 ? 1.237 -1.993 -4.455 1.00 98.75 90 ALA A O 1
ATOM 669 N N . GLY A 1 91 ? 1.341 -3.524 -6.084 1.00 98.75 91 GLY A N 1
ATOM 670 C CA . GLY A 1 91 ? 0.024 -4.109 -5.811 1.00 98.75 91 GLY A CA 1
ATOM 671 C C . GLY A 1 91 ? -0.082 -4.781 -4.440 1.00 98.75 91 GLY A C 1
ATOM 672 O O . GLY A 1 91 ? -1.086 -4.610 -3.739 1.00 98.75 91 GLY A O 1
ATOM 673 N N . ALA A 1 92 ? 0.964 -5.492 -4.014 1.00 98.81 92 ALA A N 1
ATOM 674 C CA . ALA A 1 92 ? 1.029 -6.094 -2.684 1.00 98.81 92 ALA A CA 1
ATOM 675 C C . ALA A 1 92 ? 1.034 -5.031 -1.571 1.00 98.81 92 ALA A C 1
ATOM 677 O O . ALA A 1 92 ? 0.313 -5.164 -0.577 1.00 98.81 92 ALA A O 1
ATOM 678 N N . GLU A 1 93 ? 1.794 -3.949 -1.750 1.00 98.62 93 GLU A N 1
ATOM 679 C CA . GLU A 1 93 ? 1.824 -2.814 -0.820 1.00 98.62 93 GLU A CA 1
ATOM 680 C C . GLU A 1 93 ? 0.453 -2.132 -0.713 1.00 98.62 93 GLU A C 1
ATOM 682 O O . GLU A 1 93 ? -0.029 -1.896 0.396 1.00 98.62 93 GLU A O 1
ATOM 687 N N . GLY A 1 94 ? -0.222 -1.893 -1.843 1.00 98.56 94 GLY A N 1
ATOM 688 C CA . GLY A 1 94 ? -1.566 -1.307 -1.867 1.00 98.56 94 GLY A CA 1
ATOM 689 C C . GLY A 1 94 ? -2.609 -2.180 -1.179 1.00 98.56 94 GLY A C 1
ATOM 690 O O . GLY A 1 94 ? -3.402 -1.688 -0.377 1.00 98.56 94 GLY A O 1
ATOM 691 N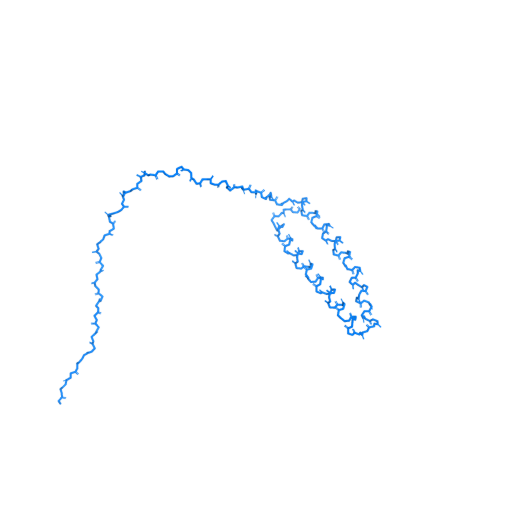 N . THR A 1 95 ? -2.566 -3.492 -1.423 1.00 98.69 95 THR A N 1
ATOM 692 C CA . THR A 1 95 ? -3.451 -4.458 -0.752 1.00 98.69 95 THR A CA 1
ATOM 693 C C . THR A 1 95 ? -3.225 -4.447 0.757 1.00 98.69 95 THR A C 1
ATOM 695 O O . THR A 1 95 ? -4.178 -4.370 1.531 1.00 98.69 95 THR A O 1
ATOM 698 N N . THR A 1 96 ? -1.960 -4.460 1.185 1.00 98.56 96 THR A N 1
ATOM 699 C CA . THR A 1 96 ? -1.592 -4.389 2.605 1.00 98.56 96 THR A CA 1
ATOM 700 C C . THR A 1 96 ? -2.106 -3.098 3.240 1.00 98.56 96 THR A C 1
ATOM 702 O O . THR A 1 96 ? -2.695 -3.132 4.319 1.00 98.56 96 THR A O 1
ATOM 705 N N . MET A 1 97 ? -1.941 -1.961 2.557 1.00 98.25 97 MET A N 1
ATOM 706 C CA . MET A 1 97 ? -2.424 -0.666 3.031 1.00 98.25 97 MET A CA 1
ATOM 707 C C . MET A 1 97 ? -3.948 -0.638 3.177 1.00 98.25 97 MET A C 1
ATOM 709 O O . MET A 1 97 ? -4.445 -0.163 4.195 1.00 98.25 97 MET A O 1
ATOM 713 N N . ALA A 1 98 ? -4.684 -1.170 2.199 1.00 98.19 98 ALA A N 1
ATOM 714 C CA . ALA A 1 98 ? -6.142 -1.229 2.237 1.00 98.19 98 ALA A CA 1
ATOM 715 C C . ALA A 1 98 ? -6.658 -2.118 3.379 1.00 98.19 98 ALA A C 1
ATOM 717 O O . ALA A 1 98 ? -7.562 -1.717 4.112 1.00 98.19 98 ALA A O 1
ATOM 718 N N . VAL A 1 99 ? -6.057 -3.296 3.576 1.00 98.62 99 VAL A N 1
ATOM 719 C CA . VAL A 1 99 ? -6.411 -4.197 4.684 1.00 98.62 99 VAL A CA 1
ATOM 720 C C . VAL A 1 99 ? -6.126 -3.537 6.030 1.00 98.62 99 VAL A C 1
ATOM 722 O O . VAL A 1 99 ? -6.980 -3.561 6.915 1.00 98.62 99 VAL A O 1
ATOM 725 N N . GLN A 1 100 ? -4.960 -2.906 6.180 1.00 98.44 100 GLN A N 1
ATOM 726 C CA . GLN A 1 100 ? -4.606 -2.214 7.415 1.00 98.44 100 GLN A CA 1
ATOM 727 C C . GLN A 1 100 ? -5.571 -1.058 7.705 1.00 98.44 100 GLN A C 1
ATOM 729 O O . GLN A 1 100 ? -6.074 -0.950 8.820 1.00 98.44 100 GLN A O 1
ATOM 734 N N . ALA A 1 101 ? -5.907 -0.254 6.693 1.00 98.31 101 ALA A N 1
ATOM 735 C CA . ALA A 1 101 ? -6.889 0.816 6.830 1.00 98.31 101 ALA A CA 1
ATOM 736 C C . ALA A 1 101 ? -8.273 0.288 7.237 1.00 98.31 101 ALA A C 1
ATOM 738 O O . ALA A 1 101 ? -8.926 0.900 8.074 1.00 98.31 101 ALA A O 1
ATOM 739 N N . ALA A 1 102 ? -8.714 -0.860 6.713 1.00 98.44 102 ALA A N 1
ATOM 740 C CA . ALA A 1 102 ? -9.976 -1.478 7.124 1.00 98.44 102 ALA A CA 1
ATOM 741 C C . ALA A 1 102 ? -9.950 -1.949 8.591 1.00 98.44 102 ALA A C 1
ATOM 743 O O . ALA A 1 102 ? -10.918 -1.740 9.324 1.00 98.44 102 ALA A O 1
ATOM 744 N N . ILE A 1 103 ? -8.839 -2.550 9.032 1.00 98.12 103 ILE A N 1
ATOM 745 C CA . ILE A 1 103 ? -8.634 -2.957 10.432 1.00 98.12 103 ILE A CA 1
ATOM 746 C C . ILE A 1 103 ? -8.656 -1.735 11.355 1.00 98.12 103 ILE A C 1
ATOM 748 O O . ILE A 1 103 ? -9.307 -1.760 12.399 1.00 98.12 103 ILE A O 1
ATOM 752 N N . ASP A 1 104 ? -7.974 -0.657 10.972 1.00 97.38 104 ASP A N 1
ATOM 753 C CA . ASP A 1 104 ? -7.922 0.567 11.768 1.00 97.38 104 ASP A CA 1
ATOM 754 C C . ASP A 1 104 ? -9.267 1.303 11.778 1.00 97.38 104 ASP A C 1
ATOM 756 O O . ASP A 1 104 ? -9.708 1.748 12.836 1.00 97.38 104 ASP A O 1
ATOM 760 N N . ALA A 1 105 ? -9.981 1.335 10.651 1.00 97.25 105 ALA A N 1
ATOM 761 C CA . ALA A 1 105 ? -11.323 1.903 10.560 1.00 97.25 105 ALA A CA 1
ATOM 762 C C . ALA A 1 105 ? -12.319 1.194 11.493 1.00 97.25 105 ALA A C 1
ATOM 764 O O . ALA A 1 105 ? -13.178 1.845 12.090 1.00 97.25 105 ALA A O 1
ATOM 765 N N . ALA A 1 106 ? -12.185 -0.125 11.684 1.00 96.69 106 ALA A N 1
ATOM 766 C CA . ALA A 1 106 ? -13.058 -0.895 12.570 1.00 96.69 106 ALA A CA 1
ATOM 767 C C . ALA A 1 106 ? -13.018 -0.419 14.036 1.00 96.69 106 ALA A C 1
ATOM 769 O O . ALA A 1 106 ? -13.984 -0.640 14.770 1.00 96.69 106 ALA A O 1
ATOM 770 N N . LYS A 1 107 ? -11.949 0.275 14.457 1.00 95.31 107 LYS A N 1
ATOM 771 C CA . LYS A 1 107 ? -11.835 0.891 15.792 1.00 95.31 107 LYS A CA 1
ATOM 772 C C . LYS A 1 107 ? -12.864 2.004 16.018 1.00 95.31 107 LYS A C 1
ATOM 774 O O . LYS A 1 107 ? -13.219 2.274 17.158 1.00 95.31 107 LYS A O 1
ATOM 779 N N . TYR A 1 108 ? -13.368 2.618 14.947 1.00 95.56 108 TYR A N 1
ATOM 780 C CA . TYR A 1 108 ? -14.285 3.758 15.002 1.00 95.56 108 TYR A CA 1
ATOM 781 C C . TYR A 1 108 ? -15.754 3.380 14.754 1.00 95.56 108 TYR A C 1
ATOM 783 O O . TYR A 1 108 ? -16.598 4.260 14.625 1.00 95.56 108 TYR A O 1
ATOM 791 N N . LYS A 1 109 ? -16.091 2.083 14.699 1.00 94.06 109 LYS A N 1
ATOM 792 C CA . LYS A 1 109 ? -17.439 1.596 14.340 1.00 94.06 109 LYS A CA 1
ATOM 793 C C . LYS A 1 109 ? -18.581 2.124 15.229 1.00 94.06 109 LYS A C 1
ATOM 795 O O . LYS A 1 109 ? -19.713 2.201 14.765 1.00 94.06 109 LYS A O 1
ATOM 800 N N . ASP A 1 110 ? -18.286 2.446 16.490 1.00 93.94 110 ASP A N 1
ATOM 801 C CA . ASP A 1 110 ? -19.268 2.883 17.494 1.00 93.94 110 ASP A CA 1
ATOM 802 C C . ASP A 1 110 ? -19.247 4.415 17.698 1.00 93.94 110 ASP A C 1
ATOM 804 O O . ASP A 1 110 ? -19.965 4.947 18.547 1.00 93.94 110 ASP A O 1
ATOM 808 N N . VAL A 1 111 ? -18.419 5.138 16.933 1.00 92.81 111 VAL A N 1
ATOM 809 C CA . VAL A 1 111 ? -18.312 6.600 16.990 1.00 92.81 111 VAL A CA 1
ATOM 810 C C . VAL A 1 111 ? -19.481 7.226 16.230 1.00 92.81 111 VAL A C 1
ATOM 812 O O . VAL A 1 111 ? -19.721 6.896 15.070 1.00 92.81 111 VAL A O 1
ATOM 815 N N . GLN A 1 112 ? -20.211 8.145 16.868 1.00 87.12 112 GLN A N 1
ATOM 816 C CA . GLN A 1 112 ? -21.269 8.898 16.185 1.00 87.12 112 GLN A CA 1
ATOM 817 C C . GLN A 1 112 ? -20.667 9.938 15.228 1.00 87.12 112 GLN A C 1
ATOM 819 O O . GLN A 1 112 ? -19.727 10.646 15.598 1.00 87.12 112 GLN A O 1
ATOM 824 N N . GLY A 1 113 ? -21.210 9.990 14.008 1.00 72.94 113 GLY A N 1
ATOM 825 C CA . GLY A 1 113 ? -20.804 10.911 12.938 1.00 72.94 113 GLY A CA 1
ATOM 826 C C . GLY A 1 113 ? -21.303 12.338 13.116 1.00 72.94 113 GLY A C 1
ATOM 827 O O . GLY A 1 113 ? -22.381 12.517 13.724 1.00 72.94 113 GLY A O 1
#

Foldseek 3Di:
DDDDDDDDDDDDDDDDDDPPPPPDDDDDDPPDDCPDPPPPVPDQDEPVNLVVLVVVLVVVLVVLVVVLVVLVVCCVVPVDPVSVVVNVVSVVVNVVSVVVSVVVNVSCPPYDD

Secondary structure (DSSP, 8-state):
------------------SSS---------------------PPPPHHHHHHHHHHHHHHHHHHHHHHHHHHHHHHHS--HHHHHHHHHHHHHHHHHHHHHHHHHGGGTT---

pLDDT: mean 78.94, std 23.83, range [39.0, 98.81]

Radius of gyration: 34.37 Å; chains: 1; bounding box: 41×95×78 Å

Sequence (113 aa):
MRLSRKSAAKSVGKTAASIIALAAITLAAPAYAQTGSSQNSEATPTAEDAKKFVAETEKKMFDYSVDASRVYWINSTYITDDTDALAAKAGAEGTTMAVQAAIDAAKYKDVQG